Protein AF-A0A482VCH2-F1 (afdb_monomer)

InterPro domains:
  IPR013604 7TM chemosensory receptor [PF08395] (2-79)

Radius of gyration: 20.73 Å; Cα contacts (8 Å, |Δi|>4): 51; chains: 1; bounding box: 41×18×62 Å

Structure (mmCIF, N/CA/C/O backbone):
data_AF-A0A482VCH2-F1
#
_entry.id   AF-A0A482VCH2-F1
#
loop_
_atom_site.group_PDB
_atom_site.id
_atom_site.type_symbol
_atom_site.label_atom_id
_atom_site.label_alt_id
_atom_site.label_comp_id
_atom_site.label_asym_id
_atom_site.label_entity_id
_atom_site.label_seq_id
_atom_site.pdbx_PDB_ins_code
_atom_site.Cartn_x
_atom_site.Cartn_y
_atom_site.Cartn_z
_atom_site.occupancy
_atom_site.B_iso_or_equiv
_atom_site.auth_seq_id
_atom_site.auth_comp_id
_atom_site.auth_asym_id
_atom_site.auth_atom_id
_atom_site.pdbx_PDB_model_num
ATOM 1 N N . MET A 1 1 ? 9.634 -7.646 -3.15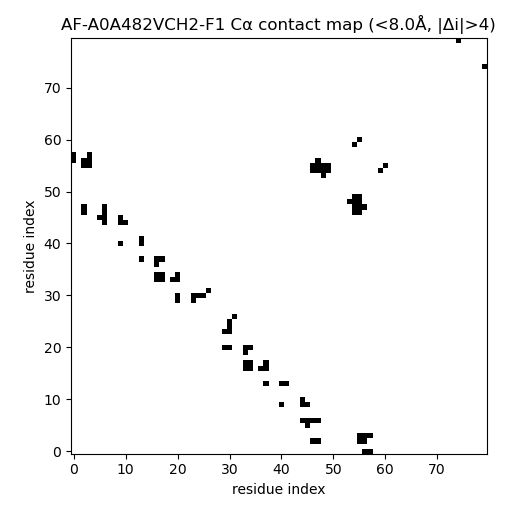6 1.00 75.44 1 MET A N 1
ATOM 2 C CA . MET A 1 1 ? 8.319 -8.191 -2.738 1.00 75.44 1 MET A CA 1
ATOM 3 C C . MET A 1 1 ? 7.991 -7.876 -1.280 1.00 75.44 1 MET A C 1
ATOM 5 O O . MET A 1 1 ? 6.832 -7.649 -0.979 1.00 75.44 1 MET A O 1
ATOM 9 N N . SER A 1 2 ? 8.981 -7.790 -0.386 1.00 89.94 2 SER A N 1
ATOM 10 C CA . SER A 1 2 ? 8.767 -7.461 1.032 1.00 89.94 2 SER A CA 1
ATOM 11 C C . SER A 1 2 ? 8.030 -6.136 1.281 1.00 89.94 2 SER A C 1
ATOM 13 O O . SER A 1 2 ? 7.211 -6.088 2.186 1.00 89.94 2 SER A O 1
ATOM 15 N N . CYS A 1 3 ? 8.243 -5.094 0.464 1.00 91.75 3 CYS A N 1
ATOM 16 C CA . CYS A 1 3 ? 7.484 -3.833 0.555 1.00 91.75 3 CYS A CA 1
ATOM 17 C C . CYS A 1 3 ? 5.981 -4.031 0.305 1.00 91.75 3 CYS A C 1
ATOM 19 O O . CYS A 1 3 ? 5.155 -3.529 1.058 1.00 91.75 3 CYS A O 1
ATOM 21 N N . ASP A 1 4 ? 5.637 -4.819 -0.715 1.00 92.19 4 ASP A N 1
ATOM 22 C CA . ASP A 1 4 ? 4.256 -5.170 -1.062 1.00 92.19 4 ASP A CA 1
ATOM 23 C C . ASP A 1 4 ? 3.589 -5.968 0.072 1.00 92.19 4 ASP A C 1
ATOM 25 O O . ASP A 1 4 ? 2.467 -5.672 0.482 1.00 92.19 4 ASP A O 1
ATOM 29 N N . LEU A 1 5 ? 4.327 -6.923 0.654 1.00 94.00 5 LEU A N 1
ATOM 30 C CA . LEU A 1 5 ? 3.880 -7.680 1.823 1.00 94.00 5 LEU A CA 1
ATOM 31 C C . LEU A 1 5 ? 3.682 -6.780 3.044 1.00 94.00 5 LEU A C 1
ATOM 33 O O . LEU A 1 5 ? 2.631 -6.845 3.665 1.00 94.00 5 LEU A O 1
ATOM 37 N N . ALA A 1 6 ? 4.638 -5.911 3.371 1.00 93.75 6 ALA A N 1
ATOM 38 C CA . ALA A 1 6 ? 4.526 -4.998 4.505 1.00 93.75 6 ALA A CA 1
ATOM 39 C C . ALA A 1 6 ? 3.347 -4.018 4.344 1.00 93.75 6 ALA A C 1
ATOM 41 O O . ALA A 1 6 ? 2.581 -3.810 5.286 1.00 93.75 6 ALA A O 1
ATOM 42 N N . ALA A 1 7 ? 3.140 -3.479 3.137 1.00 93.38 7 ALA A N 1
ATOM 43 C CA . ALA A 1 7 ? 1.973 -2.659 2.818 1.00 93.38 7 ALA A CA 1
ATOM 44 C C . ALA A 1 7 ? 0.663 -3.452 2.990 1.00 93.38 7 ALA A C 1
ATOM 46 O O . ALA A 1 7 ? -0.298 -2.957 3.583 1.00 93.38 7 ALA A O 1
ATOM 47 N N . SER A 1 8 ? 0.627 -4.707 2.539 1.00 94.31 8 SER A N 1
ATOM 48 C CA . SER A 1 8 ? -0.522 -5.604 2.714 1.00 94.31 8 SER A CA 1
ATOM 49 C C . SER A 1 8 ? -0.800 -5.940 4.185 1.00 94.31 8 SER A C 1
ATOM 51 O O . SER A 1 8 ? -1.941 -5.832 4.635 1.00 94.31 8 SER A O 1
ATOM 53 N N . GLU A 1 9 ? 0.226 -6.275 4.969 1.00 94.94 9 GLU A N 1
ATOM 54 C CA . GLU A 1 9 ? 0.087 -6.562 6.400 1.00 94.94 9 GLU A CA 1
ATOM 55 C C . GLU A 1 9 ? -0.422 -5.340 7.175 1.00 94.94 9 GLU A C 1
ATOM 57 O O . GLU A 1 9 ? -1.313 -5.477 8.011 1.00 94.94 9 GLU A O 1
ATOM 62 N N . SER A 1 10 ? 0.024 -4.125 6.838 1.00 93.56 10 SER A N 1
ATOM 63 C CA . SER A 1 10 ? -0.513 -2.908 7.467 1.00 93.56 10 SER A CA 1
ATOM 64 C C . SER A 1 10 ? -2.025 -2.734 7.240 1.00 93.56 10 SER A C 1
ATOM 66 O O . SER A 1 10 ? -2.763 -2.400 8.169 1.00 93.56 10 SER A O 1
ATOM 68 N N . LYS A 1 11 ? -2.526 -3.071 6.041 1.00 94.69 11 LYS A N 1
ATOM 69 C CA . LYS A 1 11 ? -3.970 -3.092 5.738 1.00 94.69 11 LYS A CA 1
ATOM 70 C C . LYS A 1 11 ? -4.7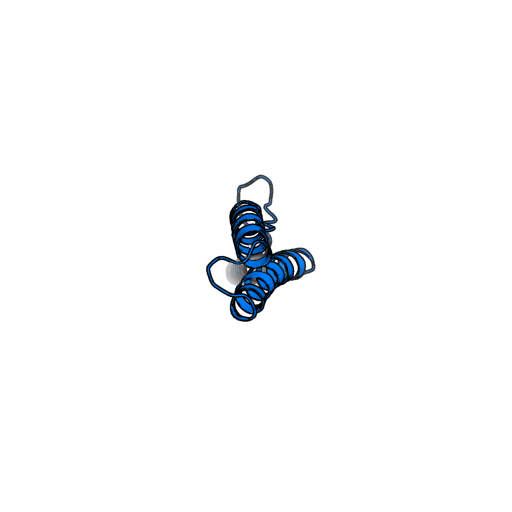04 -4.161 6.549 1.00 94.69 11 LYS A C 1
ATOM 72 O O . LYS A 1 11 ? -5.835 -3.934 6.978 1.00 94.69 11 LYS A O 1
ATOM 77 N N . LYS A 1 12 ? -4.078 -5.317 6.790 1.00 96.12 12 LYS A N 1
ATOM 78 C CA . LYS A 1 12 ? -4.666 -6.387 7.612 1.00 96.12 12 LYS A CA 1
ATOM 79 C C . LYS A 1 12 ? -4.809 -5.982 9.074 1.00 96.12 12 LYS A C 1
ATOM 81 O O . 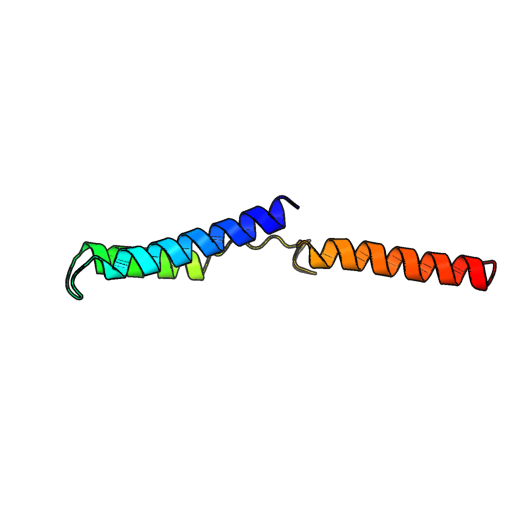LYS A 1 12 ? -5.825 -6.321 9.671 1.00 96.12 12 LYS A O 1
ATOM 86 N N . ILE A 1 13 ? -3.857 -5.232 9.630 1.00 94.81 13 ILE A N 1
ATOM 87 C CA . ILE A 1 13 ? -3.970 -4.698 10.997 1.00 94.81 13 ILE A CA 1
ATOM 88 C C . ILE A 1 13 ? -5.209 -3.800 11.104 1.00 94.81 13 ILE A C 1
ATOM 90 O O . ILE A 1 13 ? -6.019 -3.976 12.010 1.00 94.81 13 ILE A O 1
ATOM 94 N N . MET A 1 14 ? -5.421 -2.906 10.135 1.00 94.31 14 MET A N 1
ATOM 95 C CA . MET A 1 14 ? -6.613 -2.051 10.090 1.00 94.31 14 MET A CA 1
ATOM 96 C C . MET A 1 14 ? -7.915 -2.874 10.045 1.00 94.31 14 MET A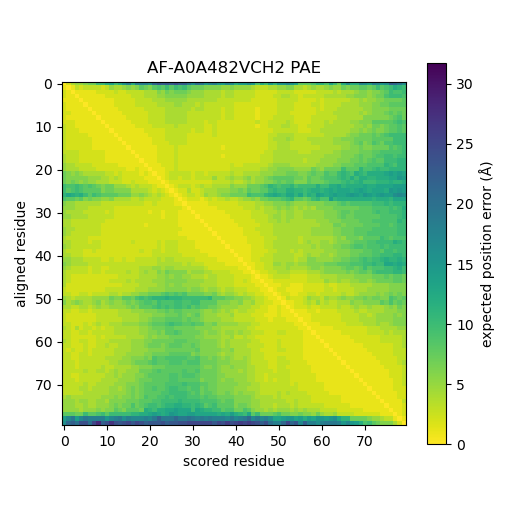 C 1
ATOM 98 O O . MET A 1 14 ? -8.843 -2.626 10.817 1.00 94.31 14 MET A O 1
ATOM 102 N N . LEU A 1 15 ? -7.978 -3.898 9.185 1.00 94.94 15 LEU A N 1
ATOM 103 C CA . LEU A 1 15 ? -9.123 -4.817 9.107 1.00 94.94 15 LEU A CA 1
ATOM 104 C C . LEU A 1 15 ? -9.349 -5.585 10.415 1.00 94.94 15 LEU A C 1
ATOM 106 O O . LEU A 1 15 ? -10.494 -5.785 10.826 1.00 94.94 15 LEU A O 1
ATOM 110 N N . LEU A 1 16 ? -8.272 -6.000 11.082 1.00 96.12 16 LEU A N 1
ATOM 111 C CA . LEU A 1 16 ? -8.339 -6.669 12.374 1.00 96.12 16 LEU A CA 1
ATOM 112 C C . LEU A 1 16 ? -8.937 -5.742 13.435 1.00 96.12 16 LEU A C 1
ATOM 114 O O . LEU A 1 16 ? -9.842 -6.165 14.152 1.00 96.12 16 LEU A O 1
ATOM 118 N N . CYS A 1 17 ? -8.514 -4.476 13.492 1.00 94.31 17 CYS A N 1
ATOM 119 C CA . CYS A 1 17 ? -9.092 -3.500 14.412 1.00 94.31 17 CYS A CA 1
ATOM 120 C C . CYS A 1 17 ? -10.594 -3.306 14.162 1.00 94.31 17 CYS A C 1
ATOM 122 O O . CYS A 1 17 ? -11.373 -3.343 15.115 1.00 94.31 17 CYS A O 1
ATOM 124 N N . TYR A 1 18 ? -11.030 -3.191 12.901 1.00 93.50 18 TYR A N 1
ATOM 125 C CA . TYR A 1 18 ? -12.461 -3.133 12.571 1.00 93.50 18 TYR A CA 1
ATOM 126 C C . TYR A 1 18 ? -13.223 -4.384 13.016 1.00 93.50 18 TYR A C 1
ATOM 128 O O . TYR A 1 18 ? -14.328 -4.277 13.547 1.00 93.50 18 TYR A O 1
ATOM 136 N N . LYS A 1 19 ? -12.640 -5.573 12.837 1.00 95.94 19 LYS A N 1
ATOM 137 C CA . LYS A 1 19 ? -13.252 -6.831 13.281 1.00 95.94 19 LYS A CA 1
ATOM 138 C C . LYS A 1 19 ? -13.371 -6.893 14.806 1.00 95.94 19 LYS A C 1
ATOM 140 O O . LYS A 1 19 ? -14.411 -7.295 15.315 1.00 95.94 19 LYS A O 1
ATOM 145 N N . MET A 1 20 ? -12.344 -6.458 15.536 1.00 95.38 20 MET A N 1
ATOM 146 C CA . MET A 1 20 ? -12.356 -6.434 17.003 1.00 95.38 20 MET A CA 1
ATOM 147 C C . MET A 1 20 ? -13.416 -5.479 17.560 1.00 95.38 20 MET A C 1
ATOM 149 O O . MET A 1 20 ? -14.059 -5.812 18.550 1.00 95.38 20 MET A O 1
ATOM 153 N N . GLN A 1 21 ? -13.665 -4.338 16.905 1.00 94.50 21 GLN A N 1
ATOM 154 C CA . GLN A 1 21 ? -14.711 -3.391 17.323 1.00 94.50 21 GLN A CA 1
ATOM 155 C C . GLN A 1 21 ? -16.109 -4.024 17.387 1.00 94.50 21 GLN A C 1
ATOM 157 O O . GLN A 1 21 ? -16.929 -3.589 18.191 1.00 94.50 21 GLN A O 1
ATOM 162 N N . GLN A 1 22 ? -16.383 -5.049 16.572 1.00 92.88 22 GLN A N 1
ATOM 163 C CA . GLN A 1 22 ? -17.675 -5.746 16.550 1.00 92.88 22 GLN A CA 1
ATOM 164 C C . GLN A 1 22 ? -17.941 -6.540 17.837 1.00 92.88 22 GLN A C 1
ATOM 166 O O . GLN A 1 22 ? -19.094 -6.806 18.156 1.00 92.88 22 GLN A O 1
ATOM 171 N N . GLY A 1 23 ? -16.890 -6.897 18.585 1.00 94.56 23 GLY A N 1
ATOM 172 C CA . GLY A 1 23 ? -17.002 -7.609 19.861 1.00 94.56 23 GLY A CA 1
ATOM 173 C C . GLY A 1 23 ? -17.333 -6.715 21.058 1.00 94.56 23 GLY A C 1
ATOM 174 O O . GLY A 1 23 ? -17.539 -7.227 22.154 1.00 94.56 23 GLY A O 1
ATOM 175 N N . PHE A 1 24 ? -17.385 -5.393 20.872 1.00 95.06 24 PHE A N 1
ATOM 176 C CA . PHE A 1 24 ? -17.591 -4.426 21.946 1.00 95.06 24 PHE A CA 1
ATOM 177 C C . PHE A 1 24 ? -18.882 -3.621 21.748 1.00 95.06 24 PHE A C 1
ATOM 179 O O . PHE A 1 24 ? -19.266 -3.272 20.625 1.00 95.06 24 PHE A O 1
ATOM 186 N N . SER A 1 25 ? -19.542 -3.274 22.858 1.00 93.94 25 SER A N 1
ATOM 187 C CA . SER A 1 25 ? -20.713 -2.391 22.834 1.00 93.94 25 SER A CA 1
ATOM 188 C C . SER A 1 25 ? -20.351 -1.011 22.269 1.00 93.94 25 SER A C 1
ATOM 190 O O . SER A 1 25 ? -19.214 -0.556 22.391 1.00 93.94 25 SER A O 1
ATOM 192 N N . ASP A 1 26 ? -21.309 -0.318 21.644 1.00 89.12 26 ASP A N 1
ATOM 193 C CA . ASP A 1 26 ? -21.056 0.979 20.988 1.00 89.12 26 ASP A CA 1
ATOM 194 C C . ASP A 1 26 ? -20.426 2.027 21.920 1.00 89.12 26 ASP A C 1
ATOM 196 O O . ASP A 1 26 ? -19.585 2.817 21.490 1.00 89.12 26 ASP A O 1
ATOM 200 N N . ASN A 1 27 ? -20.785 1.987 23.206 1.00 91.56 27 ASN A N 1
ATOM 201 C CA . ASN A 1 27 ? -20.337 2.936 24.227 1.00 91.56 27 ASN A CA 1
ATOM 202 C C . ASN A 1 27 ? -19.141 2.436 25.054 1.00 91.56 27 ASN A C 1
ATOM 204 O O . ASN A 1 27 ? -18.721 3.119 25.995 1.00 91.56 27 ASN A O 1
ATOM 208 N N . SER A 1 28 ? -18.587 1.265 24.732 1.00 96.38 28 SER A N 1
ATOM 209 C CA . SER A 1 28 ? -17.438 0.717 25.451 1.00 96.38 28 SER A CA 1
ATOM 210 C C . SER A 1 28 ? -16.195 1.589 25.239 1.00 96.38 28 SER A C 1
ATOM 212 O O . SER A 1 28 ? -16.009 2.216 24.188 1.00 96.38 28 SER A O 1
ATOM 214 N N . LYS A 1 29 ? -15.333 1.652 26.260 1.00 96.31 29 LYS A N 1
ATOM 215 C CA . LYS A 1 29 ? -14.055 2.363 26.157 1.00 96.31 29 LYS A CA 1
ATOM 216 C C . LYS A 1 29 ? -13.183 1.706 25.089 1.00 96.31 29 LYS A C 1
ATOM 218 O O . LYS A 1 29 ? -12.668 2.391 24.219 1.00 96.31 29 LYS A O 1
ATOM 223 N N . GLU A 1 30 ? -13.111 0.383 25.103 1.00 95.75 30 GLU A N 1
ATOM 224 C CA . GLU A 1 30 ? -12.337 -0.453 24.184 1.00 95.75 30 GLU A CA 1
ATOM 225 C C . GLU A 1 30 ? -12.707 -0.181 22.724 1.00 95.75 30 GLU A C 1
ATOM 227 O O . GLU A 1 30 ? -11.826 -0.037 21.879 1.00 95.75 30 GLU A O 1
ATOM 232 N N . ARG A 1 31 ? -14.004 -0.035 22.419 1.00 95.69 31 ARG A N 1
ATOM 233 C CA . ARG A 1 31 ? -14.452 0.295 21.064 1.00 95.69 31 ARG A CA 1
ATOM 234 C C . ARG A 1 31 ? -14.031 1.694 20.630 1.00 95.69 31 ARG A C 1
ATOM 236 O O . ARG A 1 31 ? -13.677 1.872 19.465 1.00 95.69 31 ARG A O 1
ATOM 243 N N . ARG A 1 32 ? -14.064 2.681 21.534 1.00 95.69 32 ARG A N 1
ATOM 244 C CA . ARG A 1 32 ? -13.565 4.037 21.245 1.00 95.69 32 ARG A CA 1
ATOM 245 C C . ARG A 1 32 ? -12.064 4.030 20.978 1.00 95.69 32 ARG A C 1
ATOM 247 O O . ARG A 1 32 ? -11.647 4.583 19.965 1.00 95.69 32 ARG A O 1
ATOM 254 N N . GLU A 1 33 ? -11.286 3.352 21.820 1.00 95.50 33 GLU A N 1
ATOM 255 C CA . GLU A 1 33 ? -9.835 3.220 21.635 1.00 95.50 33 GLU A CA 1
ATOM 256 C C . GLU A 1 33 ? -9.501 2.513 20.314 1.00 95.50 33 GLU A C 1
ATOM 258 O O . GLU A 1 33 ? -8.671 2.988 19.544 1.00 95.50 33 GLU A O 1
ATOM 263 N N . LEU A 1 34 ? -10.200 1.420 19.986 1.00 95.75 34 LEU A N 1
ATOM 264 C CA . LEU A 1 34 ? -10.015 0.720 18.714 1.00 95.75 34 LEU A CA 1
ATOM 265 C C . LEU A 1 34 ? -10.380 1.590 17.510 1.00 95.75 34 LEU A C 1
ATOM 267 O O . LEU A 1 34 ? -9.684 1.527 16.497 1.00 95.75 34 LEU A O 1
ATOM 271 N N . LYS A 1 35 ? -11.444 2.399 17.589 1.00 94.69 35 LYS A N 1
ATOM 272 C CA . LYS A 1 35 ? -11.783 3.364 16.530 1.00 94.69 35 LYS A CA 1
ATOM 273 C C . LYS A 1 35 ? -10.670 4.388 16.340 1.00 94.69 35 LYS A C 1
ATOM 275 O O . LYS A 1 35 ? -10.290 4.643 15.201 1.00 94.69 35 LYS A O 1
ATOM 280 N N . TRP A 1 36 ? -10.140 4.929 17.435 1.00 95.19 36 TRP A N 1
ATOM 281 C CA . TRP A 1 36 ? -9.044 5.894 17.391 1.00 95.19 36 TRP A CA 1
ATOM 282 C C . TRP A 1 36 ? -7.777 5.279 16.785 1.00 95.19 36 TRP A C 1
ATOM 284 O O . TRP A 1 36 ? -7.247 5.807 15.812 1.00 95.19 36 TRP A O 1
ATOM 294 N N . LEU A 1 37 ? -7.377 4.091 17.245 1.00 94.69 37 LEU A N 1
ATOM 295 C CA . LEU A 1 37 ? -6.254 3.345 16.675 1.00 94.69 37 LEU A CA 1
ATOM 296 C C . LEU A 1 37 ? -6.445 3.064 15.177 1.00 94.69 37 LEU A C 1
ATOM 298 O O . LEU A 1 37 ? -5.521 3.228 14.386 1.00 94.69 37 LEU A O 1
ATOM 302 N N . THR A 1 38 ? -7.649 2.656 14.771 1.00 94.50 38 THR A N 1
ATOM 303 C CA . THR A 1 38 ? -7.944 2.378 13.357 1.00 94.50 38 THR A CA 1
ATOM 304 C C . THR A 1 38 ? -7.818 3.640 12.506 1.00 94.50 38 THR A C 1
ATOM 306 O O . THR A 1 38 ? -7.298 3.572 11.395 1.00 94.50 38 THR A O 1
ATOM 309 N N . ASN A 1 39 ? -8.251 4.790 13.032 1.00 94.62 39 ASN A N 1
ATOM 310 C CA . ASN A 1 39 ? -8.093 6.080 12.371 1.00 94.62 39 ASN A CA 1
ATOM 311 C C . ASN A 1 39 ? -6.607 6.423 12.174 1.00 94.62 39 ASN A C 1
ATOM 313 O O . ASN A 1 39 ? -6.197 6.697 11.048 1.00 94.62 39 ASN A O 1
ATOM 317 N N . GLU A 1 40 ? -5.788 6.301 13.221 1.00 94.75 40 GLU A N 1
ATOM 318 C CA . GLU A 1 40 ? -4.342 6.551 13.138 1.00 94.75 40 GLU A CA 1
ATOM 319 C C . GLU A 1 40 ? -3.640 5.630 12.132 1.00 94.75 40 GLU A C 1
ATOM 321 O O . GLU A 1 40 ? -2.825 6.085 11.327 1.00 94.75 40 GLU A O 1
ATOM 326 N N . ILE A 1 41 ? -3.993 4.341 12.111 1.00 93.44 41 ILE A N 1
ATOM 327 C CA . ILE A 1 41 ? -3.451 3.380 11.139 1.00 93.44 41 ILE A CA 1
ATOM 328 C C . ILE A 1 41 ? -3.891 3.731 9.714 1.00 93.44 41 ILE A C 1
ATOM 330 O O . ILE A 1 41 ? -3.103 3.594 8.782 1.00 93.44 41 ILE A O 1
ATOM 334 N N . SER A 1 42 ? -5.134 4.184 9.524 1.00 91.75 42 SER A N 1
ATOM 335 C CA . SER A 1 42 ? -5.646 4.531 8.193 1.00 91.75 42 SER A CA 1
ATOM 336 C C . SER A 1 42 ? -4.909 5.722 7.573 1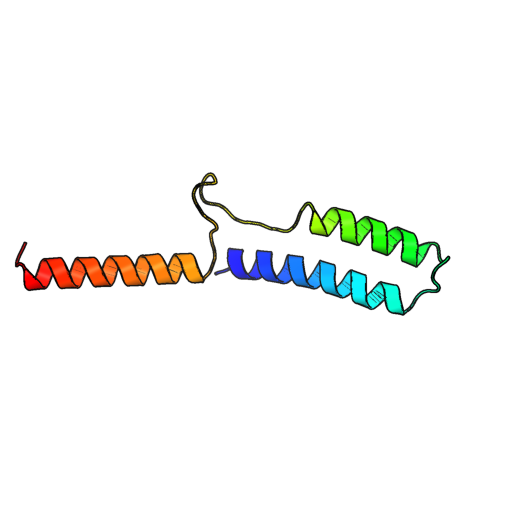.00 91.75 42 SER A C 1
ATOM 338 O O . SER A 1 42 ? -4.669 5.735 6.365 1.00 91.75 42 SER A O 1
ATOM 340 N N . ILE A 1 43 ? -4.493 6.680 8.408 1.00 92.94 43 ILE A N 1
ATOM 341 C CA . ILE A 1 43 ? -3.709 7.853 8.005 1.00 92.94 43 ILE A CA 1
ATOM 342 C C . ILE A 1 43 ? -2.257 7.447 7.715 1.00 92.94 43 ILE A C 1
ATOM 344 O O . ILE A 1 43 ? -1.666 7.915 6.744 1.00 92.94 43 ILE A O 1
ATOM 348 N N . ASN A 1 44 ? -1.705 6.532 8.514 1.00 91.56 44 ASN A N 1
ATOM 349 C CA . ASN A 1 44 ? -0.296 6.134 8.478 1.00 91.56 44 ASN A CA 1
ATOM 350 C C . ASN A 1 44 ? -0.072 4.746 7.859 1.00 91.56 44 ASN A C 1
ATOM 352 O O . ASN A 1 44 ? 0.823 4.004 8.271 1.00 91.56 44 ASN A O 1
ATOM 356 N N . ILE A 1 45 ? -0.897 4.363 6.882 1.00 91.75 45 ILE A N 1
ATOM 357 C CA . ILE A 1 45 ? -0.776 3.047 6.257 1.00 91.75 45 ILE A CA 1
ATOM 358 C C . ILE A 1 45 ? 0.584 2.916 5.569 1.00 91.75 45 ILE A C 1
ATOM 360 O O . ILE A 1 45 ? 1.054 3.854 4.920 1.00 91.75 45 ILE A O 1
ATOM 364 N N . ALA A 1 46 ? 1.226 1.754 5.700 1.00 93.25 46 ALA A N 1
ATOM 365 C CA . ALA A 1 46 ? 2.568 1.578 5.169 1.00 93.25 46 ALA A CA 1
ATOM 366 C C . ALA A 1 46 ? 2.541 1.688 3.638 1.00 93.25 46 ALA A C 1
ATOM 368 O O . ALA A 1 46 ? 1.920 0.874 2.949 1.00 93.25 46 ALA A O 1
ATOM 369 N N . LYS A 1 47 ? 3.229 2.705 3.117 1.00 92.62 47 LYS A N 1
ATOM 370 C CA . LYS A 1 47 ? 3.448 2.931 1.689 1.00 92.62 47 LYS A CA 1
ATOM 371 C C . LYS A 1 47 ? 4.938 3.075 1.450 1.00 92.62 47 LYS A C 1
ATOM 373 O O . LYS A 1 47 ? 5.604 3.871 2.103 1.00 92.62 47 LYS A O 1
ATOM 378 N N . PHE A 1 48 ? 5.451 2.301 0.505 1.00 94.19 48 PHE A N 1
ATOM 379 C CA . PHE A 1 48 ? 6.849 2.362 0.102 1.00 94.19 48 PHE A CA 1
ATOM 380 C C . PHE A 1 48 ? 6.905 3.064 -1.240 1.00 94.19 48 PHE A C 1
ATOM 382 O O . PHE A 1 48 ? 6.281 2.606 -2.192 1.00 94.19 48 PHE A O 1
ATOM 389 N N . THR A 1 49 ? 7.627 4.171 -1.323 1.00 94.88 49 THR A N 1
ATOM 390 C CA . THR A 1 49 ? 7.755 4.948 -2.556 1.00 94.88 49 THR A CA 1
ATOM 391 C C . THR A 1 49 ? 9.222 5.112 -2.923 1.00 94.88 49 THR A C 1
ATOM 393 O O . THR A 1 49 ? 10.102 5.117 -2.062 1.00 94.88 49 THR A O 1
ATOM 396 N N . ALA A 1 50 ? 9.497 5.225 -4.220 1.00 93.62 50 ALA A N 1
ATOM 397 C CA . ALA A 1 50 ? 10.811 5.606 -4.719 1.00 93.62 50 ALA A CA 1
ATOM 398 C C . ALA A 1 50 ? 10.846 7.131 -4.855 1.00 93.62 50 ALA A C 1
ATOM 400 O O . ALA A 1 50 ? 10.394 7.653 -5.869 1.00 93.62 50 ALA A O 1
ATOM 401 N N . ALA A 1 51 ? 11.315 7.831 -3.814 1.00 93.38 51 ALA A N 1
ATOM 402 C CA . ALA A 1 51 ? 11.370 9.299 -3.768 1.00 93.38 51 ALA A CA 1
ATOM 403 C C . ALA A 1 51 ? 10.054 9.972 -4.224 1.00 93.38 51 ALA A C 1
ATOM 405 O O . ALA A 1 51 ? 10.072 10.937 -4.977 1.00 93.38 51 ALA A O 1
ATOM 406 N N . GLU A 1 52 ? 8.913 9.401 -3.821 1.00 92.56 52 GLU A N 1
ATOM 407 C CA . GLU A 1 52 ? 7.554 9.847 -4.182 1.00 92.56 52 GLU A CA 1
ATOM 408 C C . GLU A 1 52 ? 7.170 9.802 -5.675 1.00 92.56 52 GLU A C 1
ATOM 410 O O . GLU A 1 52 ? 6.014 10.057 -5.999 1.00 92.56 52 GLU A O 1
ATOM 415 N N . PHE A 1 53 ? 8.055 9.383 -6.585 1.00 94.19 53 PHE A N 1
ATOM 416 C CA . PHE A 1 53 ? 7.717 9.245 -8.008 1.00 94.19 53 PHE A CA 1
ATOM 417 C C . PHE A 1 53 ? 6.672 8.155 -8.263 1.00 94.19 53 PHE A C 1
ATOM 419 O O . PHE A 1 53 ? 5.765 8.325 -9.076 1.00 94.19 53 PHE A O 1
ATOM 426 N N . PHE A 1 54 ? 6.821 7.011 -7.595 1.00 92.75 54 PHE A N 1
ATOM 427 C CA . PHE A 1 54 ? 5.903 5.882 -7.706 1.00 92.75 54 PHE A CA 1
ATOM 428 C C . PHE A 1 54 ? 5.957 4.983 -6.468 1.00 92.75 54 PHE A C 1
ATOM 430 O O . PHE A 1 54 ? 6.935 4.971 -5.715 1.00 92.75 54 PHE A O 1
ATOM 437 N N . GLU A 1 55 ? 4.897 4.198 -6.276 1.00 94.50 55 GLU A N 1
ATOM 438 C CA . GLU A 1 55 ? 4.812 3.185 -5.225 1.00 94.50 55 GLU A CA 1
ATOM 439 C C . GLU A 1 55 ? 5.599 1.922 -5.610 1.00 94.50 55 GLU A C 1
ATOM 441 O O . GLU A 1 55 ? 5.483 1.391 -6.717 1.00 94.50 55 GLU A O 1
ATOM 446 N N . ILE A 1 56 ? 6.400 1.411 -4.678 1.00 93.88 56 ILE A N 1
ATOM 447 C CA . ILE A 1 56 ? 7.148 0.163 -4.812 1.00 93.88 56 ILE A CA 1
ATOM 448 C C . ILE A 1 56 ? 6.235 -0.988 -4.391 1.00 93.88 56 ILE A C 1
ATOM 450 O O . ILE A 1 56 ? 6.157 -1.361 -3.219 1.00 93.88 56 ILE A O 1
ATOM 454 N N . ASN A 1 57 ? 5.568 -1.582 -5.374 1.00 93.44 57 ASN A N 1
ATOM 455 C CA . ASN A 1 57 ? 4.707 -2.746 -5.197 1.00 93.44 57 ASN A CA 1
ATOM 456 C C . ASN A 1 57 ? 5.000 -3.814 -6.264 1.00 93.44 57 ASN A C 1
ATOM 458 O O . ASN A 1 57 ? 5.876 -3.658 -7.125 1.00 93.44 57 ASN A O 1
ATOM 462 N N . ARG A 1 58 ? 4.291 -4.944 -6.192 1.00 92.62 58 ARG A N 1
ATOM 463 C CA . ARG A 1 58 ? 4.492 -6.051 -7.139 1.00 92.62 58 ARG A CA 1
ATOM 464 C C . ARG A 1 58 ? 4.199 -5.649 -8.592 1.00 92.62 58 ARG A C 1
ATOM 466 O O . ARG A 1 58 ? 4.889 -6.120 -9.496 1.00 92.62 58 ARG A O 1
ATOM 473 N N . ASN A 1 59 ? 3.223 -4.771 -8.814 1.00 93.31 59 ASN A N 1
ATOM 474 C CA . ASN A 1 59 ? 2.855 -4.308 -10.152 1.00 93.31 59 ASN A CA 1
ATOM 475 C C . ASN A 1 59 ? 3.970 -3.468 -10.770 1.00 93.31 59 ASN A C 1
ATOM 477 O O . ASN A 1 59 ? 4.296 -3.674 -11.932 1.00 93.31 59 ASN A O 1
ATOM 481 N N . THR A 1 60 ? 4.609 -2.597 -9.988 1.00 94.44 60 THR A N 1
ATOM 482 C CA . THR A 1 60 ? 5.773 -1.818 -10.427 1.00 94.44 60 THR A CA 1
ATOM 483 C C . THR A 1 60 ? 6.902 -2.728 -10.904 1.00 94.44 60 THR A C 1
ATOM 485 O O . THR A 1 60 ? 7.457 -2.514 -11.978 1.00 94.44 60 THR A O 1
ATOM 488 N N . PHE A 1 61 ? 7.203 -3.795 -10.157 1.00 93.88 61 PHE A N 1
ATOM 489 C CA . PHE A 1 61 ? 8.225 -4.766 -10.558 1.00 93.88 61 PHE A CA 1
ATOM 490 C C . PHE A 1 61 ? 7.894 -5.443 -11.897 1.00 93.88 61 PHE A C 1
ATOM 492 O O . PHE A 1 61 ? 8.737 -5.486 -12.792 1.00 93.88 61 PHE A O 1
ATOM 499 N N . PHE A 1 62 ? 6.661 -5.927 -12.071 1.00 96.06 62 PHE A N 1
ATOM 500 C CA . PHE A 1 62 ? 6.240 -6.512 -13.347 1.00 96.06 62 PHE A CA 1
ATOM 501 C C . PHE A 1 62 ? 6.178 -5.489 -14.483 1.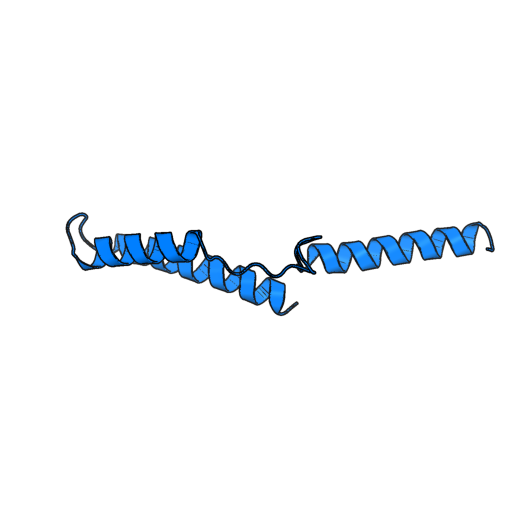00 96.06 62 PHE A C 1
ATOM 503 O O . PHE A 1 62 ? 6.500 -5.833 -15.615 1.00 96.06 62 PHE A O 1
ATOM 510 N N . GLY A 1 63 ? 5.816 -4.241 -14.191 1.00 96.81 63 GLY A N 1
ATOM 511 C CA . GLY A 1 63 ? 5.821 -3.139 -15.149 1.00 96.81 63 GLY A CA 1
ATOM 512 C C . GLY A 1 63 ? 7.222 -2.850 -15.682 1.00 96.81 63 GLY A C 1
ATOM 513 O O . GLY A 1 63 ? 7.391 -2.711 -16.892 1.00 96.81 63 GLY A O 1
ATOM 514 N N . ILE A 1 64 ? 8.238 -2.848 -14.811 1.00 96.31 64 ILE A N 1
ATOM 515 C CA . ILE A 1 64 ? 9.645 -2.732 -15.218 1.00 96.31 64 ILE A CA 1
ATOM 516 C C . ILE A 1 64 ? 10.025 -3.897 -16.130 1.00 96.31 64 ILE A C 1
ATOM 518 O O . ILE A 1 64 ? 10.488 -3.652 -17.238 1.00 96.31 64 ILE A O 1
ATOM 522 N N . LEU A 1 65 ? 9.767 -5.146 -15.722 1.00 97.88 65 LEU A N 1
ATOM 523 C CA . LEU A 1 65 ? 10.082 -6.317 -16.551 1.00 97.88 65 LEU A CA 1
ATOM 524 C C . LEU A 1 65 ? 9.389 -6.256 -17.916 1.00 97.88 65 LEU A C 1
ATOM 526 O O . LEU A 1 65 ? 10.042 -6.423 -18.939 1.00 97.88 65 LEU A O 1
ATOM 530 N N . SER A 1 66 ? 8.091 -5.949 -17.939 1.00 98.19 66 SER A N 1
ATOM 531 C CA . SER A 1 66 ? 7.310 -5.798 -19.169 1.00 98.19 66 SER A CA 1
ATOM 532 C C . SER A 1 66 ? 7.894 -4.722 -20.081 1.00 98.19 66 SER A C 1
ATOM 534 O O . SER A 1 66 ? 8.018 -4.926 -21.288 1.00 98.19 66 SER A O 1
ATOM 536 N N . THR A 1 67 ? 8.273 -3.580 -19.511 1.00 98.25 67 THR A N 1
ATOM 537 C CA . THR A 1 67 ? 8.854 -2.459 -20.255 1.00 98.25 67 THR A CA 1
ATOM 538 C C . THR A 1 67 ? 10.221 -2.845 -20.811 1.00 98.25 67 THR A C 1
ATOM 540 O O . THR A 1 67 ? 10.448 -2.712 -22.009 1.00 98.25 67 THR A O 1
ATOM 543 N N . THR A 1 68 ? 11.105 -3.412 -19.985 1.00 98.38 68 THR A N 1
ATOM 544 C CA . THR A 1 68 ? 12.425 -3.898 -20.406 1.00 98.38 68 THR A CA 1
ATOM 545 C C . THR A 1 68 ? 12.316 -4.938 -21.518 1.00 98.38 68 THR A C 1
ATOM 547 O O . THR A 1 68 ? 13.005 -4.814 -22.525 1.00 98.38 68 THR A O 1
ATOM 550 N N . THR A 1 69 ? 11.427 -5.927 -21.387 1.00 98.38 69 THR A N 1
ATOM 551 C CA . THR A 1 69 ? 11.191 -6.929 -22.436 1.00 98.38 69 THR A CA 1
ATOM 552 C C . THR A 1 69 ? 10.673 -6.287 -23.721 1.00 98.38 69 THR A C 1
ATOM 554 O O . THR A 1 69 ? 11.139 -6.639 -24.800 1.00 98.38 69 THR A O 1
ATOM 557 N N . THR A 1 70 ? 9.760 -5.318 -23.625 1.00 98.31 70 THR A N 1
ATOM 558 C CA . THR A 1 70 ? 9.237 -4.600 -24.798 1.00 98.31 70 THR A CA 1
ATOM 559 C C . THR A 1 70 ? 10.353 -3.855 -25.531 1.00 98.31 70 THR A C 1
ATOM 561 O O . THR A 1 70 ? 10.501 -4.010 -26.740 1.00 98.31 70 THR A O 1
ATOM 564 N N . TYR A 1 71 ? 11.187 -3.105 -24.806 1.00 97.88 71 TYR A N 1
ATOM 565 C CA . TYR A 1 71 ? 12.336 -2.417 -25.398 1.00 97.88 71 TYR A CA 1
ATOM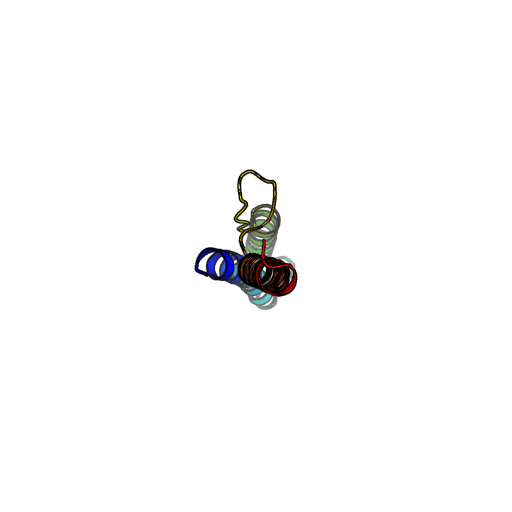 566 C C . TYR A 1 71 ? 13.353 -3.392 -25.993 1.00 97.88 71 TYR A C 1
ATOM 568 O O . TYR A 1 71 ? 13.850 -3.144 -27.086 1.00 97.88 71 TYR A O 1
ATOM 576 N N . LEU A 1 72 ? 13.623 -4.519 -25.328 1.00 98.06 72 LEU A N 1
ATOM 577 C CA . LEU A 1 72 ? 14.512 -5.554 -25.855 1.00 98.06 72 LEU A CA 1
ATOM 578 C C . LEU A 1 72 ? 14.004 -6.108 -27.193 1.00 98.06 72 LEU A C 1
ATOM 580 O O . LEU A 1 72 ? 14.782 -6.242 -28.132 1.00 98.06 72 LEU A O 1
ATOM 584 N N . ILE A 1 73 ? 12.702 -6.394 -27.300 1.00 98.06 73 ILE A N 1
ATOM 585 C CA . ILE A 1 73 ? 12.082 -6.857 -28.549 1.00 98.06 73 ILE A CA 1
ATOM 586 C C . ILE A 1 73 ? 12.253 -5.812 -29.654 1.00 98.06 73 ILE A C 1
ATOM 588 O O . ILE A 1 73 ? 12.639 -6.170 -30.762 1.00 98.06 73 ILE A O 1
ATOM 592 N N . ILE A 1 74 ? 12.002 -4.535 -29.353 1.00 98.00 74 ILE A N 1
ATOM 593 C CA . ILE A 1 74 ? 12.167 -3.437 -30.314 1.00 98.00 74 ILE A CA 1
ATOM 594 C C . ILE A 1 74 ? 13.621 -3.369 -30.795 1.00 98.00 74 ILE A C 1
ATOM 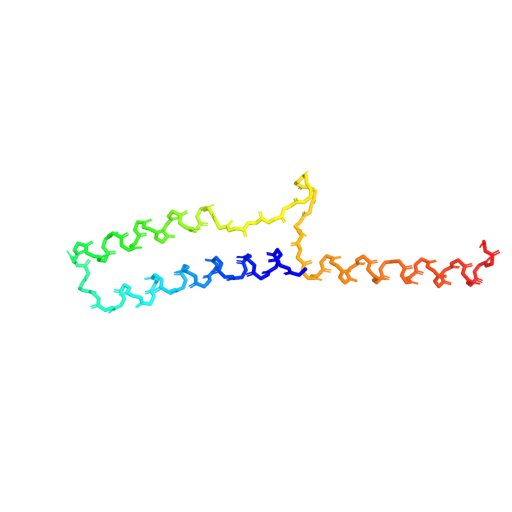596 O O . ILE A 1 74 ? 13.862 -3.350 -31.996 1.00 98.00 74 ILE A O 1
ATOM 600 N N . ILE A 1 75 ? 14.592 -3.397 -29.882 1.00 97.88 75 ILE A N 1
ATOM 601 C CA . ILE A 1 75 ? 16.020 -3.361 -30.229 1.00 97.88 75 ILE A CA 1
ATOM 602 C C . ILE A 1 75 ? 16.376 -4.512 -31.180 1.00 97.88 75 ILE A C 1
ATOM 604 O O . ILE A 1 75 ? 16.966 -4.278 -32.231 1.00 97.88 75 ILE A O 1
ATOM 608 N N . ILE A 1 76 ? 15.935 -5.736 -30.868 1.00 97.62 76 ILE A N 1
ATOM 609 C CA . ILE A 1 76 ? 16.168 -6.915 -31.715 1.00 97.62 76 ILE A CA 1
ATOM 610 C C . ILE A 1 76 ? 15.500 -6.761 -33.091 1.00 97.62 76 ILE A C 1
ATOM 612 O O . ILE A 1 76 ? 16.106 -7.094 -34.105 1.00 97.62 76 ILE A O 1
ATOM 616 N N . GLN A 1 77 ? 14.261 -6.259 -33.148 1.00 97.31 77 GLN A N 1
ATOM 617 C CA . GLN A 1 77 ? 13.512 -6.093 -34.401 1.00 97.31 77 GLN A CA 1
ATOM 618 C C . GLN A 1 77 ? 14.120 -5.037 -35.324 1.00 97.31 77 GLN A C 1
ATOM 620 O O . GLN A 1 77 ? 14.130 -5.220 -36.539 1.00 97.31 77 GLN A O 1
ATOM 625 N N . PHE A 1 78 ? 14.613 -3.938 -34.755 1.00 96.94 78 PHE A N 1
ATOM 626 C CA . PHE A 1 78 ? 15.214 -2.844 -35.514 1.00 96.94 78 PHE A CA 1
ATOM 627 C C . PHE A 1 78 ? 16.732 -2.986 -35.677 1.00 96.94 78 PHE A C 1
ATOM 629 O O . PHE A 1 78 ? 17.336 -2.157 -36.353 1.00 96.94 78 PHE A O 1
ATOM 636 N N . ASN A 1 79 ? 17.324 -4.049 -35.117 1.00 85.50 79 ASN A N 1
ATOM 637 C CA . ASN A 1 79 ? 18.755 -4.353 -35.159 1.00 85.50 79 ASN A CA 1
ATOM 638 C C . ASN A 1 79 ? 19.620 -3.138 -34.772 1.00 85.50 79 ASN A C 1
ATOM 640 O O . ASN A 1 79 ? 20.602 -2.817 -35.447 1.00 85.50 79 ASN A O 1
ATOM 644 N N . ILE A 1 80 ? 19.168 -2.434 -33.728 1.00 71.19 80 ILE A N 1
ATOM 645 C CA . ILE A 1 80 ? 19.850 -1.285 -33.115 1.00 71.19 80 ILE A CA 1
ATOM 646 C C . ILE A 1 80 ? 20.901 -1.793 -32.130 1.00 71.19 80 ILE A C 1
ATOM 648 O O . ILE A 1 80 ? 20.609 -2.781 -31.418 1.00 71.19 80 ILE A O 1
#

pLDDT: mean 94.13, std 4.04, range [71.19, 98.38]

Nearest PDB structures (foldseek):
  8uvu-assembly1_A  TM=9.096E-01  e=1.742E-01  Bombyx mori
  8uvt-assembly1_A  TM=9.032E-01  e=1.998E-01  Bombyx mori
  8vc1-assembly1_A  TM=9.140E-01  e=3.227E-01  Bombyx mori
  6jqa-assembly1_B  TM=8.892E-01  e=2.197E+00  Onion yellows phytoplasma OY-W
  8p1h-assembly1_B-2  TM=8.361E-01  e=1.789E+00  Homo sapiens

Solvent-accessible surface area (backbone atoms only — not comparable to full-atom values): 4488 Å² total; per-residue (Å²): 105,68,55,37,50,50,30,49,51,44,54,48,54,42,52,48,36,60,57,54,37,72,80,40,56,91,84,37,67,67,27,50,52,38,52,51,53,34,51,55,43,66,77,63,51,54,76,49,54,57,89,77,77,47,64,51,37,64,64,50,56,51,49,51,52,53,51,53,50,51,53,51,49,49,34,65,74,69,71,106

Mean predicted aligned error: 4.71 Å

Organism: Asbolus verrucosus (NCBI:txid1661398)

Sequence (80 aa):
MSCDLAASESKKIMLLCYKMQQGFSDNSKERRELKWLTNEISINIAKFTAAEFFEINRNTFFGILSTTTTYLIIIIQFNI

Secondary structur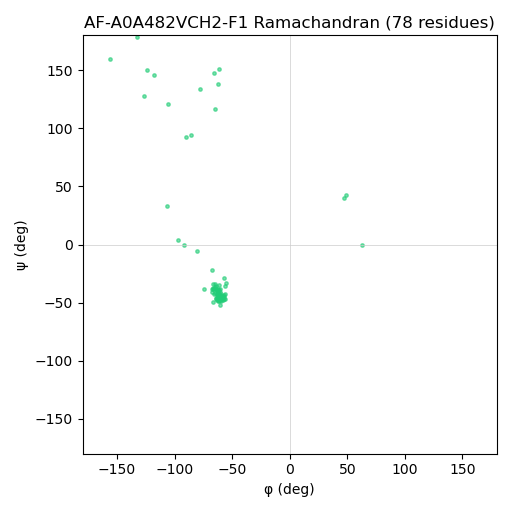e (DSSP, 8-state):
-HHHHHHHHHHHHHHHHHHHHTTS-TT-HHHHHHHHHHHHHHHT----EETTTEE-SHHHHHHHHHHHHHHHHHHHHHT-

Foldseek 3Di:
DVLQVQLVVLVVVLVVLVVVLVVDDPPDPSNVVSVVVSVVSVVVRRFDDDVPPDTPHPVVVVVVVVVVVVVVVVCVVVVD